Protein AF-A0A940MTS4-F1 (afdb_monomer_lite)

pLDDT: mean 80.29, std 11.69, range [34.94, 95.19]

Secondary structure (DSSP, 8-state):
--EEEHHHHHHHHT--HHHHHHHHHH-TT---SB--SSSSS--EEEHHHHHHHHHHHSPPTT---HHHHHHHHHHHHHHHHHHHHTTSS--HHHHHHHHHHHHHHHHHIIIIIHHHHHHHHTT--HHHHHHHHHHHHHHHHHHHHHHHHTT-----

Structure (mmCIF, N/CA/C/O backbone):
data_AF-A0A940MTS4-F1
#
_entry.id   AF-A0A940MTS4-F1
#
loop_
_atom_site.group_PDB
_atom_site.id
_atom_site.type_symbol
_atom_site.label_atom_id
_atom_site.label_alt_id
_atom_site.label_comp_id
_atom_site.label_asym_id
_atom_site.label_entity_id
_atom_site.label_seq_id
_atom_site.pdbx_PDB_ins_code
_atom_site.Cartn_x
_atom_site.Cartn_y
_atom_site.Cartn_z
_atom_site.occupancy
_atom_site.B_iso_or_equiv
_atom_site.auth_seq_id
_atom_site.auth_comp_id
_atom_site.auth_asym_id
_atom_site.auth_atom_id
_atom_site.pdbx_PDB_model_num
ATOM 1 N N . MET A 1 1 ? 11.271 -24.085 -34.344 1.00 60.59 1 MET A N 1
ATOM 2 C CA . MET A 1 1 ? 11.883 -22.950 -33.631 1.00 60.59 1 MET A CA 1
ATOM 3 C C . MET A 1 1 ? 11.506 -21.673 -34.376 1.00 60.59 1 MET A C 1
ATOM 5 O O . M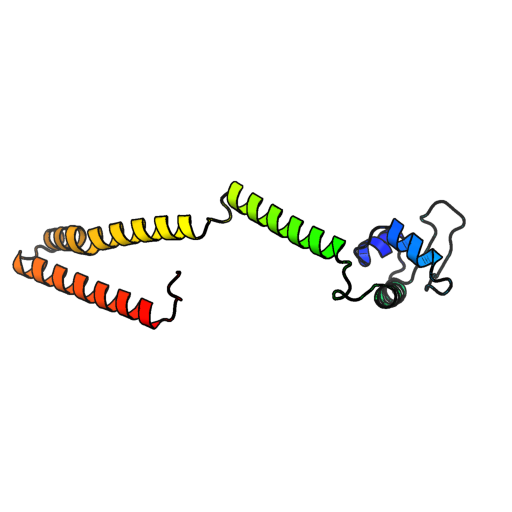ET A 1 1 ? 11.534 -21.701 -35.607 1.00 60.59 1 MET A O 1
ATOM 9 N N . PRO A 1 2 ? 11.001 -20.624 -33.705 1.00 84.50 2 PRO A N 1
ATOM 10 C CA . PRO A 1 2 ? 10.508 -19.435 -34.393 1.00 84.50 2 PRO A CA 1
ATOM 11 C C . PRO A 1 2 ? 11.679 -18.582 -34.893 1.00 84.50 2 PRO A C 1
ATOM 13 O O . PRO A 1 2 ? 12.463 -18.067 -34.099 1.00 84.50 2 PRO A O 1
ATOM 16 N N . ILE A 1 3 ? 11.780 -18.426 -36.214 1.00 89.75 3 ILE A N 1
ATOM 17 C CA . ILE A 1 3 ? 12.747 -17.526 -36.849 1.00 89.75 3 ILE A CA 1
ATOM 18 C C . ILE A 1 3 ? 12.225 -16.097 -36.718 1.00 89.75 3 ILE A C 1
ATOM 20 O O . ILE A 1 3 ? 11.088 -15.824 -37.100 1.00 89.75 3 ILE A O 1
ATOM 24 N N . VAL A 1 4 ? 13.055 -15.195 -36.200 1.00 90.25 4 VAL A N 1
ATOM 25 C CA . VAL A 1 4 ? 12.692 -13.791 -35.961 1.00 90.25 4 VAL A CA 1
ATOM 26 C C . VAL A 1 4 ? 13.636 -12.837 -36.679 1.00 90.25 4 VAL A C 1
ATOM 28 O O . VAL A 1 4 ? 14.802 -13.158 -36.922 1.00 90.25 4 VAL A O 1
ATOM 31 N N . ASN A 1 5 ? 13.143 -11.647 -37.017 1.00 91.06 5 ASN A N 1
ATOM 32 C CA . ASN A 1 5 ? 13.986 -10.549 -37.497 1.00 91.06 5 ASN A CA 1
ATOM 33 C C . ASN A 1 5 ? 14.593 -9.740 -36.331 1.00 91.06 5 ASN A C 1
ATOM 35 O O . ASN A 1 5 ? 14.230 -9.922 -35.170 1.00 91.06 5 ASN A O 1
ATOM 39 N N . LYS A 1 6 ? 15.502 -8.795 -36.623 1.00 89.25 6 LYS A N 1
ATOM 40 C CA . LYS A 1 6 ? 16.130 -7.935 -35.592 1.00 89.25 6 LYS A CA 1
ATOM 41 C C . LYS A 1 6 ? 15.118 -7.208 -34.708 1.00 89.25 6 LYS A C 1
ATOM 43 O O . LYS A 1 6 ? 15.359 -7.027 -33.519 1.00 89.25 6 LYS A O 1
ATOM 48 N N . ARG A 1 7 ? 14.015 -6.733 -35.292 1.00 88.88 7 ARG A N 1
ATOM 49 C CA . ARG A 1 7 ? 13.016 -5.935 -34.573 1.00 88.88 7 ARG A CA 1
ATOM 50 C C . ARG A 1 7 ? 12.237 -6.805 -33.591 1.00 88.88 7 ARG A C 1
ATOM 52 O O . ARG A 1 7 ? 12.031 -6.404 -32.452 1.00 88.88 7 ARG A O 1
ATOM 59 N N . GLU A 1 8 ? 11.848 -7.993 -34.032 1.00 89.81 8 GLU A N 1
ATOM 60 C CA . GLU A 1 8 ? 11.189 -9.012 -33.216 1.00 89.81 8 GLU A CA 1
ATOM 61 C C . GLU A 1 8 ? 12.111 -9.546 -32.120 1.00 89.81 8 GLU A C 1
ATOM 63 O O . GLU A 1 8 ? 11.670 -9.690 -30.984 1.00 89.81 8 GLU A O 1
ATOM 68 N N . LEU A 1 9 ? 13.394 -9.767 -32.425 1.00 89.31 9 LEU A N 1
ATOM 69 C CA . LEU A 1 9 ? 14.384 -10.191 -31.437 1.00 89.31 9 LEU A CA 1
ATOM 70 C C . LEU A 1 9 ? 14.603 -9.120 -30.359 1.00 89.31 9 LEU A C 1
ATOM 72 O O . LEU A 1 9 ? 14.562 -9.435 -29.174 1.00 89.31 9 LEU A O 1
ATOM 76 N N . ALA A 1 10 ? 14.770 -7.852 -30.750 1.00 87.62 10 ALA A N 1
ATOM 77 C CA . ALA A 1 10 ? 14.923 -6.743 -29.807 1.00 87.62 10 ALA A CA 1
ATOM 78 C C . ALA A 1 10 ? 13.693 -6.593 -28.896 1.00 87.62 10 ALA A C 1
ATOM 80 O O . ALA A 1 10 ? 13.835 -6.439 -27.684 1.00 87.62 10 ALA A O 1
ATOM 81 N N . ALA A 1 11 ? 12.488 -6.708 -29.465 1.00 86.12 11 ALA A N 1
ATOM 82 C CA . ALA A 1 11 ? 11.246 -6.688 -28.699 1.00 86.12 11 ALA A CA 1
ATOM 83 C C . ALA A 1 11 ? 11.142 -7.883 -27.735 1.00 86.12 11 ALA A C 1
ATOM 85 O O . ALA A 1 11 ? 10.769 -7.700 -26.580 1.00 86.12 11 ALA A O 1
ATOM 86 N N . ALA A 1 12 ? 11.512 -9.089 -28.178 1.00 85.19 12 ALA A N 1
ATOM 87 C CA . ALA A 1 12 ? 11.498 -10.291 -27.346 1.00 85.19 12 ALA A CA 1
ATOM 88 C C . ALA A 1 12 ? 12.519 -10.236 -26.196 1.00 85.19 12 ALA A C 1
ATOM 90 O O . ALA A 1 12 ? 12.243 -10.760 -25.121 1.00 85.19 12 ALA A O 1
ATOM 91 N N . ALA A 1 13 ? 13.664 -9.588 -26.414 1.00 82.19 13 ALA A N 1
ATOM 92 C CA . ALA A 1 13 ? 14.699 -9.363 -25.407 1.00 82.19 13 ALA A CA 1
ATOM 93 C C . ALA A 1 13 ? 14.427 -8.140 -24.507 1.00 82.19 13 ALA A C 1
ATOM 95 O O . ALA A 1 13 ? 15.154 -7.917 -23.543 1.00 82.19 13 ALA A O 1
ATOM 96 N N . GLY A 1 14 ? 13.407 -7.326 -24.808 1.00 83.12 14 GLY A N 1
ATOM 97 C CA . GLY A 1 14 ? 13.094 -6.114 -24.046 1.00 83.12 14 GLY A CA 1
ATOM 98 C C . GLY A 1 14 ? 14.140 -4.999 -24.176 1.00 83.12 14 GLY A C 1
ATOM 99 O O . GLY A 1 14 ? 14.278 -4.184 -23.265 1.00 83.12 14 GLY A O 1
ATOM 100 N N . ILE A 1 15 ? 14.882 -4.947 -25.288 1.00 84.50 15 ILE A N 1
ATOM 101 C CA . ILE A 1 15 ? 15.952 -3.964 -25.531 1.00 84.50 15 ILE A CA 1
ATOM 102 C C . ILE A 1 15 ? 15.675 -3.096 -26.762 1.00 84.50 15 ILE A C 1
ATOM 104 O O . ILE A 1 15 ? 14.900 -3.445 -27.652 1.00 84.50 15 ILE A O 1
ATOM 108 N N . ALA A 1 16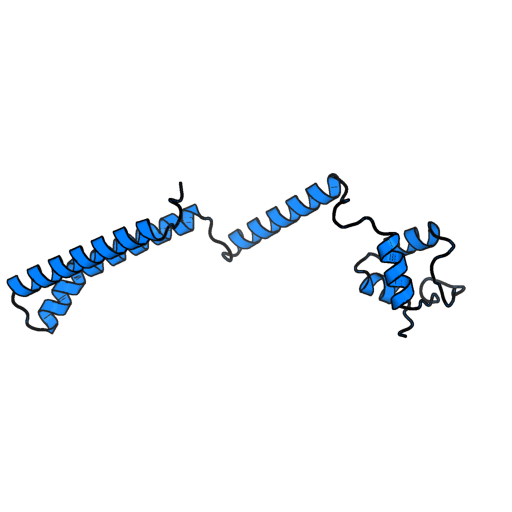 ? 16.347 -1.945 -26.846 1.00 85.75 16 ALA A N 1
ATOM 109 C CA . ALA A 1 16 ? 16.295 -1.103 -28.035 1.00 85.75 16 ALA A CA 1
ATOM 110 C C . ALA A 1 16 ? 17.060 -1.747 -29.208 1.00 85.75 16 ALA A C 1
ATOM 112 O O . ALA A 1 16 ? 18.120 -2.345 -29.022 1.00 85.75 16 ALA A O 1
ATOM 113 N N . LYS A 1 17 ? 16.579 -1.547 -30.444 1.00 85.81 17 LYS A N 1
ATOM 114 C CA . LYS A 1 17 ? 17.243 -2.045 -31.668 1.00 85.81 17 LYS A CA 1
ATOM 115 C C . LYS A 1 17 ? 18.705 -1.584 -31.777 1.00 85.81 17 LYS A C 1
ATOM 117 O O . LYS A 1 17 ? 19.556 -2.371 -32.165 1.00 85.81 17 LYS A O 1
ATOM 122 N N . ALA A 1 18 ? 19.001 -0.346 -31.374 1.00 85.19 18 ALA A N 1
ATOM 123 C CA . ALA A 1 18 ? 20.365 0.184 -31.360 1.00 85.19 18 ALA A CA 1
ATOM 124 C C . ALA A 1 18 ? 21.291 -0.58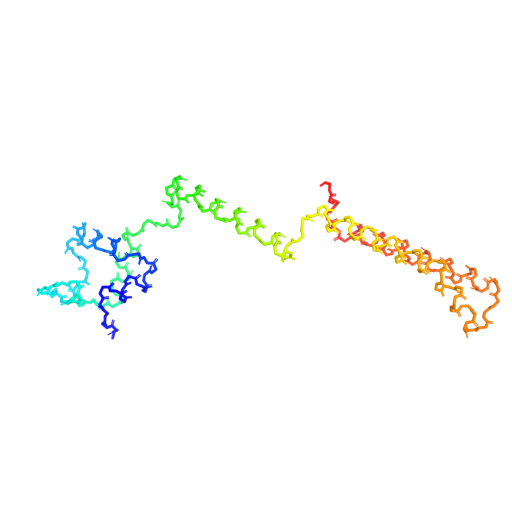1 -30.394 1.00 85.19 18 ALA A C 1
ATOM 126 O O . ALA A 1 18 ? 22.456 -0.800 -30.706 1.00 85.19 18 ALA A O 1
ATOM 127 N N . THR A 1 19 ? 20.766 -1.029 -29.249 1.00 84.12 19 THR A N 1
ATOM 128 C CA . THR A 1 19 ? 21.503 -1.869 -28.293 1.00 84.12 19 THR A CA 1
ATOM 129 C C . THR A 1 19 ? 21.793 -3.242 -28.890 1.00 84.12 19 THR A C 1
ATOM 131 O O . THR A 1 19 ? 22.911 -3.731 -28.767 1.00 84.12 19 THR A O 1
ATOM 134 N N . LEU A 1 20 ? 20.819 -3.835 -29.588 1.00 87.44 20 LEU A N 1
ATOM 135 C CA . LEU A 1 20 ? 21.028 -5.085 -30.317 1.00 87.44 20 LEU A CA 1
ATOM 136 C C . LEU A 1 20 ? 22.095 -4.922 -31.412 1.00 87.44 20 LEU A C 1
ATOM 138 O O . LEU A 1 20 ? 22.995 -5.745 -31.503 1.00 87.44 20 LEU A O 1
ATOM 142 N N . ASP A 1 21 ? 22.042 -3.855 -32.211 1.00 88.56 21 ASP A N 1
ATOM 143 C CA . ASP A 1 21 ? 23.032 -3.603 -33.267 1.00 88.56 21 ASP A CA 1
ATOM 144 C C . ASP A 1 21 ? 24.454 -3.403 -32.711 1.00 88.56 21 ASP A C 1
ATOM 146 O O . ASP A 1 21 ? 25.404 -3.915 -33.302 1.00 88.56 21 ASP A O 1
ATOM 150 N N . ALA A 1 22 ? 24.606 -2.733 -31.562 1.00 86.69 22 ALA A N 1
ATOM 151 C CA . ALA A 1 22 ? 25.895 -2.620 -30.876 1.00 86.69 22 ALA A CA 1
ATOM 152 C C . ALA A 1 22 ? 26.426 -3.994 -30.436 1.00 86.69 22 ALA A C 1
ATOM 154 O O . ALA A 1 22 ? 27.585 -4.311 -30.680 1.00 86.69 22 ALA A O 1
ATOM 155 N N . LYS A 1 23 ? 25.564 -4.851 -29.874 1.00 85.44 23 LYS A N 1
ATOM 156 C CA . LYS A 1 23 ? 25.954 -6.203 -29.445 1.00 85.44 23 LYS A CA 1
ATOM 157 C C . LYS A 1 23 ? 26.323 -7.119 -30.605 1.00 85.44 23 LYS A C 1
ATOM 159 O O . LYS A 1 23 ? 27.296 -7.851 -30.507 1.00 85.44 23 LYS A O 1
ATOM 164 N N . LEU A 1 24 ? 25.610 -7.022 -31.724 1.00 88.25 24 LEU A N 1
ATOM 165 C CA . LEU A 1 24 ? 25.955 -7.744 -32.951 1.00 88.25 24 LEU A CA 1
ATOM 166 C C . LEU A 1 24 ? 27.279 -7.273 -33.573 1.00 88.25 24 LEU A C 1
ATOM 168 O O . LEU A 1 24 ? 27.894 -8.024 -34.323 1.00 88.25 24 LEU A O 1
ATOM 172 N N . ALA A 1 25 ? 27.689 -6.027 -33.320 1.00 86.31 25 ALA A N 1
ATOM 173 C CA . ALA A 1 25 ? 28.987 -5.513 -33.749 1.00 86.31 25 ALA A CA 1
ATOM 174 C C . ALA A 1 25 ? 30.123 -5.932 -32.797 1.00 86.31 25 ALA A C 1
ATOM 176 O O . ALA A 1 25 ? 31.242 -6.148 -33.254 1.00 86.31 25 ALA A O 1
ATOM 177 N N . GLU A 1 26 ? 29.834 -6.042 -31.497 1.00 86.06 26 GLU A N 1
ATOM 178 C CA . GLU A 1 26 ? 30.775 -6.474 -30.454 1.00 86.06 26 GLU A CA 1
ATOM 179 C C . GLU A 1 26 ? 31.023 -7.992 -30.450 1.00 86.06 26 GLU A C 1
ATOM 181 O O . GLU A 1 26 ? 32.125 -8.409 -30.103 1.00 86.06 26 GLU A O 1
ATOM 186 N N . ASP A 1 27 ? 30.032 -8.805 -30.838 1.00 85.81 27 ASP A N 1
ATOM 187 C CA . ASP A 1 27 ? 30.111 -10.272 -30.859 1.00 85.81 27 ASP A CA 1
ATOM 188 C C . ASP A 1 27 ? 30.016 -10.834 -32.296 1.00 85.81 27 ASP A C 1
ATOM 190 O O . ASP A 1 27 ? 28.911 -11.018 -32.825 1.00 85.81 27 ASP A O 1
ATOM 194 N N . PRO A 1 28 ? 31.158 -11.126 -32.953 1.00 84.19 28 PRO A N 1
ATOM 195 C CA . PRO A 1 28 ? 31.187 -11.708 -34.295 1.00 84.19 28 PRO A CA 1
ATOM 196 C C . PRO A 1 28 ? 30.517 -13.084 -34.401 1.00 84.19 28 PRO A C 1
ATOM 198 O O . PRO A 1 28 ? 30.015 -13.417 -35.483 1.00 84.19 28 PRO A O 1
ATOM 201 N N . ASP A 1 29 ? 30.492 -13.837 -33.296 1.00 86.75 29 ASP A N 1
ATOM 202 C CA . ASP A 1 29 ? 30.015 -15.222 -33.203 1.00 86.75 29 ASP A CA 1
ATOM 203 C C . ASP A 1 29 ? 28.534 -15.313 -32.809 1.00 86.75 29 ASP A C 1
ATOM 205 O O . ASP A 1 29 ? 28.011 -16.395 -32.539 1.00 86.75 29 ASP A O 1
ATOM 209 N N . PHE A 1 30 ? 27.824 -14.181 -32.794 1.00 88.88 30 PHE A N 1
ATOM 210 C CA . PHE A 1 30 ? 26.404 -14.155 -32.476 1.00 88.88 30 PHE A CA 1
ATOM 211 C C . PHE A 1 30 ? 25.602 -15.102 -33.401 1.00 88.88 30 PHE A C 1
ATOM 213 O O . PHE A 1 30 ? 25.818 -15.081 -34.621 1.00 88.88 30 PHE A O 1
ATOM 220 N N . PRO A 1 31 ? 24.640 -15.891 -32.873 1.00 87.81 31 PRO A N 1
ATOM 221 C CA . PRO A 1 31 ? 23.908 -16.906 -33.634 1.00 87.81 31 PRO A CA 1
ATOM 222 C C . PRO A 1 31 ? 22.955 -16.269 -34.656 1.00 87.81 31 PRO A C 1
ATOM 224 O O . PRO A 1 31 ? 21.795 -15.952 -34.380 1.00 87.81 31 PRO A O 1
ATOM 227 N N . VAL A 1 32 ? 23.461 -16.047 -35.871 1.00 89.94 32 VAL A N 1
ATOM 228 C CA . VAL A 1 32 ? 22.717 -15.475 -37.001 1.00 89.94 32 VAL A CA 1
ATOM 229 C C . VAL A 1 32 ? 22.493 -16.544 -38.063 1.00 89.94 32 VAL A C 1
ATOM 231 O O . VAL A 1 32 ? 23.443 -17.012 -38.683 1.00 89.94 32 VAL A O 1
ATOM 234 N N . LEU A 1 33 ? 21.229 -16.860 -38.352 1.00 88.06 33 LEU A N 1
ATOM 235 C CA . LEU A 1 33 ? 20.863 -17.827 -39.394 1.00 88.06 33 LEU A CA 1
ATOM 236 C C . LEU A 1 33 ? 21.080 -17.261 -40.800 1.00 88.06 33 LEU A C 1
ATOM 238 O O . LEU A 1 33 ? 21.509 -17.963 -41.713 1.00 88.06 33 LEU A O 1
ATOM 242 N N . ARG A 1 34 ? 20.763 -15.976 -40.996 1.00 87.00 34 ARG A N 1
ATOM 243 C CA . ARG A 1 34 ? 20.934 -15.303 -42.288 1.00 87.00 34 ARG A CA 1
ATOM 244 C C . ARG A 1 34 ? 21.260 -13.832 -42.103 1.00 87.00 34 ARG A C 1
ATOM 246 O O . ARG A 1 34 ? 20.531 -13.120 -41.419 1.00 87.00 34 ARG A O 1
ATOM 253 N N . ARG A 1 35 ? 22.314 -13.358 -42.772 1.00 85.00 35 ARG A N 1
ATOM 254 C CA . ARG A 1 35 ? 22.643 -11.929 -42.886 1.00 85.00 35 ARG A CA 1
ATOM 255 C C . ARG A 1 35 ? 22.081 -11.395 -44.201 1.00 85.00 35 ARG A C 1
ATOM 257 O O . ARG A 1 35 ? 22.489 -11.816 -45.280 1.00 85.00 35 ARG A O 1
ATOM 264 N N . GLY A 1 36 ? 21.112 -10.492 -44.119 1.00 73.88 36 GLY A N 1
ATOM 265 C CA . GLY A 1 36 ? 20.567 -9.823 -45.296 1.00 73.88 36 GLY A CA 1
ATOM 266 C C . GLY A 1 36 ? 21.495 -8.717 -45.793 1.00 73.88 36 GLY A C 1
ATOM 267 O O . GLY A 1 36 ? 21.994 -7.922 -44.998 1.00 73.88 36 GLY A O 1
ATOM 268 N N . ILE A 1 37 ? 21.683 -8.639 -47.111 1.00 58.28 37 ILE A N 1
ATOM 269 C CA . ILE A 1 37 ? 22.421 -7.562 -47.780 1.00 58.28 37 ILE A CA 1
ATOM 270 C C . ILE A 1 37 ? 21.425 -6.416 -48.022 1.00 58.28 37 ILE A C 1
ATOM 272 O O . ILE A 1 37 ? 20.774 -6.354 -49.060 1.00 58.28 37 ILE A O 1
ATOM 276 N N . GLY A 1 38 ? 21.190 -5.563 -47.023 1.00 61.66 38 GLY A N 1
ATOM 277 C CA . GLY A 1 38 ? 20.214 -4.472 -47.139 1.00 61.66 38 GLY A CA 1
ATOM 278 C C . GLY A 1 38 ? 19.894 -3.760 -45.824 1.00 61.66 38 GLY A C 1
ATOM 279 O O . GLY A 1 38 ? 20.401 -4.123 -44.763 1.00 61.66 38 GLY A O 1
ATOM 280 N N . ARG A 1 39 ? 19.042 -2.725 -45.894 1.00 55.03 39 ARG A N 1
ATOM 281 C CA . ARG A 1 39 ? 18.659 -1.863 -44.760 1.00 55.03 39 ARG A CA 1
ATOM 282 C C . ARG A 1 39 ? 17.868 -2.641 -43.691 1.00 55.03 39 ARG A C 1
ATOM 284 O O . ARG A 1 39 ? 16.647 -2.656 -43.696 1.00 55.03 39 ARG A O 1
ATOM 291 N N . GLY A 1 40 ? 18.576 -3.268 -42.755 1.00 57.34 40 GLY A N 1
ATOM 292 C CA . GLY A 1 40 ? 18.124 -3.519 -41.380 1.00 57.34 40 GLY A CA 1
ATOM 293 C C . GLY A 1 40 ? 17.167 -4.688 -41.102 1.00 57.34 40 GLY A C 1
ATOM 294 O O . GLY A 1 40 ? 17.191 -5.165 -39.970 1.00 57.34 40 GLY A O 1
ATOM 295 N N . ASP A 1 41 ? 16.391 -5.171 -42.078 1.00 62.03 41 ASP A N 1
ATOM 296 C CA . ASP A 1 41 ? 15.332 -6.178 -41.832 1.00 62.03 41 ASP A CA 1
ATOM 297 C C . ASP A 1 41 ? 15.613 -7.565 -42.437 1.00 62.03 41 ASP A C 1
ATOM 299 O O . ASP A 1 41 ? 14.867 -8.512 -42.214 1.00 62.03 41 ASP A O 1
ATOM 303 N N . GLY A 1 42 ? 16.719 -7.728 -43.167 1.00 75.31 42 GLY A N 1
ATOM 304 C CA . GLY A 1 42 ? 17.072 -9.009 -43.792 1.00 75.31 42 GLY A CA 1
ATOM 305 C C . GLY A 1 42 ? 17.815 -9.995 -42.881 1.00 75.31 42 GLY A C 1
ATOM 306 O O . GLY A 1 42 ? 18.259 -11.037 -43.355 1.00 75.31 42 GLY A O 1
ATOM 307 N N . TRP A 1 43 ? 18.016 -9.652 -41.608 1.00 87.38 43 TRP A N 1
ATOM 308 C CA . TRP A 1 43 ? 18.697 -10.517 -40.646 1.00 87.38 43 TRP A CA 1
ATOM 309 C C . TRP A 1 43 ? 17.699 -11.455 -39.981 1.00 87.38 43 TRP A C 1
ATOM 311 O O . TRP A 1 43 ? 16.663 -10.996 -39.503 1.00 87.38 43 TRP A O 1
ATOM 321 N N . GLN A 1 44 ? 18.031 -12.741 -39.949 1.00 90.75 44 GLN A N 1
ATOM 322 C CA . GLN A 1 44 ? 17.196 -13.794 -39.379 1.00 90.75 44 GLN A CA 1
ATOM 323 C C . GLN A 1 44 ? 17.958 -14.520 -38.277 1.00 90.75 44 GLN A C 1
ATOM 325 O O . GLN A 1 44 ? 19.132 -14.855 -38.452 1.00 90.75 44 GLN A O 1
ATOM 330 N N . PHE A 1 45 ? 17.271 -14.771 -37.170 1.00 91.88 45 PHE A N 1
ATOM 331 C CA . PHE A 1 45 ? 17.815 -15.415 -35.980 1.00 91.88 45 PHE A CA 1
ATOM 332 C C . PHE A 1 45 ? 16.924 -16.576 -35.575 1.00 91.88 45 PHE A C 1
ATOM 334 O O . PHE A 1 45 ? 15.701 -16.493 -35.724 1.00 91.88 45 PHE A O 1
ATOM 341 N N . ASP A 1 46 ? 17.529 -17.616 -35.012 1.00 92.44 46 ASP A N 1
ATOM 342 C CA . ASP A 1 46 ? 16.780 -18.510 -34.147 1.00 92.44 46 ASP A CA 1
ATOM 343 C C . ASP A 1 46 ? 16.472 -17.749 -32.855 1.00 92.44 46 ASP A C 1
ATOM 345 O O . ASP A 1 46 ? 17.378 -17.225 -32.203 1.00 92.44 46 ASP A O 1
ATOM 349 N N . ARG A 1 47 ? 15.188 -17.611 -32.515 1.00 88.75 47 ARG A N 1
ATOM 350 C CA . ARG A 1 47 ? 14.785 -16.799 -31.365 1.00 88.75 47 ARG A CA 1
ATOM 351 C C . ARG A 1 47 ? 15.368 -17.319 -30.055 1.00 88.75 47 ARG A C 1
ATOM 353 O O . ARG A 1 47 ? 15.737 -16.505 -29.219 1.00 88.75 47 ARG A O 1
ATOM 360 N N . GLU A 1 48 ? 15.379 -18.629 -29.839 1.00 88.44 48 GLU A N 1
ATOM 361 C CA . GLU A 1 48 ? 15.764 -19.197 -28.544 1.00 88.44 48 GLU A CA 1
ATOM 362 C C . GLU A 1 48 ? 17.274 -19.091 -28.348 1.00 88.44 48 GLU A C 1
ATOM 364 O O . GLU A 1 48 ? 17.729 -18.598 -27.316 1.00 88.44 48 GLU A O 1
ATOM 369 N N . GLU A 1 49 ? 18.040 -19.441 -29.379 1.00 90.31 49 GLU A N 1
ATOM 370 C CA . GLU A 1 49 ? 19.500 -19.368 -29.361 1.00 90.31 49 GLU A CA 1
ATOM 371 C C . GLU A 1 49 ? 20.001 -17.920 -29.238 1.00 90.31 49 GLU A C 1
ATOM 373 O O . GLU A 1 49 ? 20.876 -17.614 -28.425 1.00 90.31 49 GLU A O 1
ATOM 378 N N . ALA A 1 50 ? 19.389 -16.988 -29.976 1.00 89.50 50 ALA A N 1
ATOM 379 C CA . ALA A 1 50 ? 19.754 -15.577 -29.911 1.00 89.50 50 ALA A CA 1
ATOM 380 C C . ALA A 1 50 ? 19.393 -14.926 -28.570 1.00 89.50 50 ALA A C 1
ATOM 382 O O . ALA A 1 50 ? 20.135 -14.069 -28.090 1.00 89.50 50 ALA A O 1
ATOM 383 N N . LEU A 1 51 ? 18.280 -15.321 -27.943 1.00 87.38 51 LEU A N 1
ATOM 384 C CA . LEU A 1 51 ? 17.932 -14.843 -26.603 1.00 87.38 51 LEU A CA 1
ATOM 385 C C . LEU A 1 5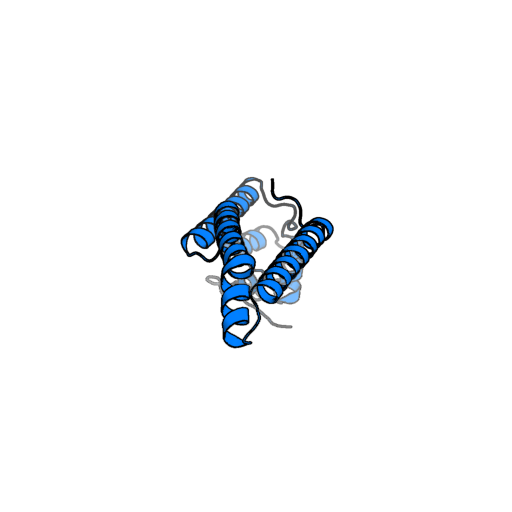1 ? 18.876 -15.403 -25.535 1.00 87.38 51 LEU A C 1
ATOM 387 O O . LEU A 1 51 ? 19.277 -14.649 -24.650 1.00 87.38 51 LEU A O 1
ATOM 391 N N . ALA A 1 52 ? 19.264 -16.677 -25.634 1.00 87.81 52 ALA A N 1
ATOM 392 C CA . ALA A 1 52 ? 20.247 -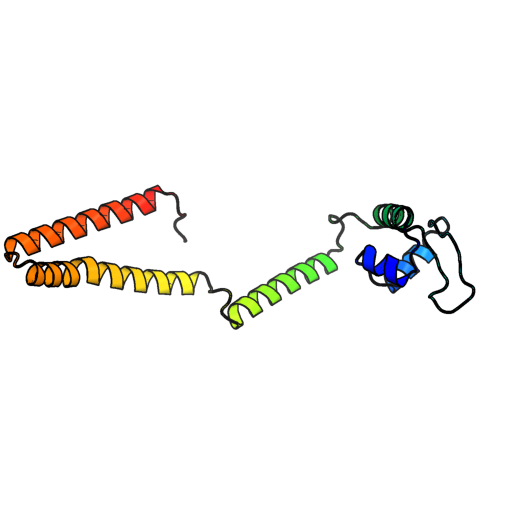17.273 -24.733 1.00 87.81 52 ALA A CA 1
ATOM 393 C C . ALA A 1 52 ? 21.592 -16.538 -24.823 1.00 87.81 52 ALA A C 1
ATOM 395 O O . ALA A 1 52 ? 22.134 -16.117 -23.802 1.00 87.81 52 ALA A O 1
ATOM 396 N N . ARG A 1 53 ? 22.071 -16.263 -26.044 1.00 87.94 53 ARG A N 1
ATOM 397 C CA . ARG A 1 53 ? 23.315 -15.510 -26.243 1.00 87.94 53 ARG A CA 1
ATOM 398 C C . ARG A 1 53 ? 23.227 -14.070 -25.735 1.00 87.94 53 ARG A C 1
ATOM 400 O O . ARG A 1 53 ? 24.170 -13.569 -25.131 1.00 87.94 53 ARG A O 1
ATOM 407 N N . LEU A 1 54 ? 22.093 -13.394 -25.933 1.00 86.94 54 LEU A N 1
ATOM 408 C CA . LEU A 1 54 ? 21.883 -12.053 -25.373 1.00 86.94 54 LEU A CA 1
ATOM 409 C C . LEU A 1 54 ? 21.894 -12.058 -23.844 1.00 86.94 54 LEU A C 1
ATOM 411 O O . LEU A 1 54 ? 22.425 -11.121 -23.258 1.00 86.94 54 LEU A O 1
ATOM 415 N N . ALA A 1 55 ? 21.353 -13.093 -23.204 1.00 83.06 55 ALA A N 1
ATOM 416 C CA . ALA A 1 55 ? 21.381 -13.214 -21.751 1.00 83.06 55 ALA A CA 1
ATOM 417 C C . ALA A 1 55 ? 22.810 -13.369 -21.199 1.00 83.06 55 ALA A C 1
ATOM 419 O O . ALA A 1 55 ? 23.087 -12.862 -20.118 1.00 83.06 55 ALA A O 1
ATOM 420 N N . GLU A 1 56 ? 23.721 -14.003 -21.944 1.00 83.06 56 GLU A N 1
ATOM 421 C CA . GLU A 1 56 ? 25.150 -14.086 -21.591 1.00 83.06 56 GLU A CA 1
ATOM 422 C C . GLU A 1 56 ? 25.889 -12.752 -21.781 1.00 83.06 56 GLU A C 1
ATOM 424 O O . GLU A 1 56 ? 26.797 -12.424 -21.020 1.00 83.06 56 GLU A O 1
ATOM 429 N N . LEU A 1 57 ? 25.515 -11.982 -22.808 1.00 78.31 57 LEU A N 1
ATOM 430 C CA . LEU A 1 57 ? 26.151 -10.704 -23.151 1.00 78.31 57 LEU A CA 1
ATOM 431 C C . LEU A 1 57 ? 25.614 -9.516 -22.345 1.00 78.31 57 LEU A C 1
ATOM 433 O O . LEU A 1 57 ? 26.222 -8.437 -22.349 1.00 78.31 57 LEU A O 1
ATOM 437 N N . MET A 1 58 ? 24.440 -9.666 -21.731 1.00 70.19 58 MET A N 1
ATOM 438 C CA . MET A 1 58 ? 23.828 -8.629 -20.919 1.00 70.19 58 MET A CA 1
ATOM 439 C C . MET A 1 58 ? 24.284 -8.760 -19.465 1.00 70.19 58 MET A C 1
ATOM 441 O O . MET A 1 58 ? 24.177 -9.840 -18.885 1.00 70.19 58 MET A O 1
ATOM 445 N N . PRO A 1 59 ? 24.756 -7.661 -18.852 1.00 62.75 59 PRO A N 1
ATOM 446 C CA . PRO A 1 59 ? 25.104 -7.668 -17.443 1.00 62.75 59 PRO A CA 1
ATOM 447 C C . PRO A 1 59 ? 23.869 -8.054 -16.619 1.00 62.75 59 PRO A C 1
ATOM 449 O O . PRO A 1 59 ? 22.744 -7.639 -16.927 1.00 62.75 59 PRO A O 1
ATOM 452 N N . SER A 1 60 ? 24.067 -8.883 -15.592 1.00 57.12 60 SER A N 1
ATOM 453 C CA . SER A 1 60 ? 22.976 -9.310 -14.717 1.00 57.12 60 SER A CA 1
ATOM 454 C C . SER A 1 60 ? 22.309 -8.089 -14.066 1.00 57.12 60 SER A C 1
ATOM 456 O O . SER A 1 60 ? 22.891 -7.009 -13.963 1.00 57.12 60 SER A O 1
ATOM 458 N N . ARG A 1 61 ? 21.065 -8.238 -13.600 1.00 51.34 61 ARG A N 1
ATOM 459 C CA . ARG A 1 61 ? 20.255 -7.164 -12.984 1.00 51.34 61 ARG A CA 1
ATOM 460 C C . ARG A 1 61 ? 20.949 -6.447 -11.804 1.00 51.34 61 ARG A C 1
ATOM 462 O O . ARG A 1 61 ? 20.482 -5.392 -11.382 1.00 51.34 61 ARG A O 1
ATOM 469 N N . GLU A 1 62 ? 22.040 -7.007 -11.287 1.00 51.91 62 GLU A N 1
ATOM 470 C CA . GLU A 1 62 ? 22.879 -6.479 -10.205 1.00 51.91 62 GLU A CA 1
ATOM 471 C C . GLU A 1 62 ? 23.933 -5.454 -10.680 1.00 51.91 62 GLU A C 1
ATOM 473 O O . GLU A 1 62 ? 24.524 -4.751 -9.864 1.00 51.91 62 GLU A O 1
ATOM 478 N N . GLU A 1 63 ? 24.116 -5.282 -11.991 1.00 50.81 63 GLU A N 1
ATOM 479 C CA . GLU A 1 63 ? 25.165 -4.448 -12.598 1.00 50.81 63 GLU A CA 1
ATOM 480 C C . GLU A 1 63 ? 24.618 -3.190 -13.302 1.00 50.81 63 GLU A C 1
ATOM 482 O O . GLU A 1 63 ? 25.196 -2.677 -14.263 1.00 50.81 63 GLU A O 1
ATOM 487 N N . PHE A 1 64 ? 23.496 -2.631 -12.838 1.00 57.12 64 PHE A N 1
ATOM 488 C CA . PHE A 1 64 ? 23.095 -1.300 -13.304 1.00 57.12 64 PHE A CA 1
ATOM 489 C C . PHE A 1 64 ? 24.178 -0.275 -12.953 1.00 57.12 64 PHE A C 1
ATOM 491 O O . PHE A 1 64 ? 24.582 -0.153 -11.794 1.00 57.12 64 PHE A O 1
ATOM 498 N N . SER A 1 65 ? 24.600 0.522 -13.937 1.00 67.00 65 SER A N 1
ATOM 499 C CA . SER A 1 65 ? 25.495 1.659 -13.703 1.00 67.00 65 SER A CA 1
ATOM 500 C C . SER A 1 65 ? 24.874 2.602 -12.662 1.00 67.00 65 SER A C 1
ATOM 502 O O . SER A 1 65 ? 23.651 2.764 -12.621 1.00 67.00 65 SER A O 1
ATOM 504 N N . ARG A 1 66 ? 25.693 3.269 -11.831 1.00 63.09 66 ARG A N 1
ATOM 505 C CA . ARG A 1 66 ? 25.204 4.217 -10.805 1.00 63.09 66 ARG A CA 1
ATOM 506 C C . ARG A 1 66 ? 24.183 5.204 -11.381 1.00 63.09 66 ARG A C 1
ATOM 508 O O . ARG A 1 66 ? 23.156 5.455 -10.763 1.00 63.09 66 ARG A O 1
ATOM 515 N N . THR A 1 67 ? 24.410 5.700 -12.595 1.00 70.88 67 THR A N 1
ATOM 516 C CA . THR A 1 67 ? 23.489 6.613 -13.285 1.00 70.88 67 THR A CA 1
ATOM 517 C C . THR A 1 67 ? 22.139 5.959 -13.595 1.00 70.88 67 THR A C 1
ATOM 519 O O . THR A 1 67 ? 21.104 6.598 -13.433 1.00 70.88 67 THR A O 1
ATOM 522 N N . GLN A 1 68 ? 22.113 4.685 -13.990 1.00 73.50 68 GLN A N 1
ATOM 523 C CA . GLN A 1 68 ? 20.871 3.944 -14.245 1.00 73.50 68 GLN A CA 1
ATOM 524 C C . GLN A 1 68 ? 20.101 3.664 -12.950 1.00 73.50 68 GLN A C 1
ATOM 526 O O . GLN A 1 68 ? 18.882 3.815 -12.929 1.00 73.50 68 GLN A O 1
ATOM 531 N N . GLN A 1 69 ? 20.802 3.350 -11.857 1.00 71.12 69 GLN A N 1
ATOM 532 C CA . GLN A 1 69 ? 20.190 3.208 -10.531 1.00 71.12 69 GLN A CA 1
ATOM 533 C C . GLN A 1 69 ? 19.559 4.530 -10.063 1.00 71.12 69 GLN A C 1
ATOM 535 O O . GLN A 1 69 ? 18.417 4.551 -9.605 1.00 71.12 69 GLN A O 1
ATOM 540 N N . PHE A 1 70 ? 20.258 5.655 -10.251 1.00 72.69 70 PHE A N 1
ATOM 541 C CA . PHE A 1 70 ? 19.717 6.987 -9.966 1.00 72.69 70 PHE A CA 1
ATOM 542 C C . PHE A 1 70 ? 18.484 7.312 -10.815 1.00 72.69 70 PHE A C 1
ATOM 544 O O . PHE A 1 70 ? 17.506 7.849 -10.294 1.00 72.69 70 PHE A O 1
ATOM 551 N N . MET A 1 71 ? 18.502 6.974 -12.107 1.00 75.38 71 MET A N 1
ATOM 552 C CA . MET A 1 71 ? 17.353 7.187 -12.989 1.00 75.38 71 MET A CA 1
ATOM 553 C C . MET A 1 71 ? 16.163 6.309 -12.586 1.00 75.38 71 MET A C 1
ATOM 555 O O . MET A 1 71 ? 15.047 6.816 -12.530 1.00 75.38 71 MET A O 1
ATOM 559 N N . ALA A 1 72 ? 16.387 5.046 -12.214 1.00 77.25 72 ALA A N 1
ATOM 560 C CA . ALA A 1 72 ? 15.337 4.160 -11.713 1.00 77.25 72 ALA A CA 1
ATOM 561 C C . ALA A 1 72 ? 14.703 4.692 -10.415 1.00 77.25 72 ALA A C 1
ATOM 563 O O . ALA A 1 72 ? 13.480 4.777 -10.313 1.00 77.25 72 ALA A O 1
ATOM 564 N N . LEU A 1 73 ? 15.515 5.143 -9.451 1.00 75.50 73 LEU A N 1
ATOM 565 C CA . LEU A 1 73 ? 15.015 5.776 -8.222 1.00 75.50 73 LEU A CA 1
ATOM 566 C C . LEU A 1 73 ? 14.227 7.060 -8.507 1.00 75.50 73 LEU A C 1
ATOM 568 O O . LEU A 1 73 ? 13.215 7.329 -7.858 1.00 75.50 73 LEU A O 1
ATOM 572 N N . ARG A 1 74 ? 14.671 7.855 -9.486 1.00 81.31 74 ARG A N 1
ATOM 573 C CA . ARG A 1 74 ? 13.966 9.067 -9.910 1.00 81.31 74 ARG A CA 1
ATOM 574 C C . ARG A 1 74 ? 12.606 8.739 -10.527 1.00 81.31 74 ARG A C 1
ATOM 576 O O . ARG A 1 74 ? 11.638 9.408 -10.178 1.00 81.31 74 ARG A O 1
ATOM 583 N N . VAL A 1 75 ? 12.528 7.720 -11.384 1.00 82.69 75 VAL A N 1
ATOM 584 C CA . VAL A 1 75 ? 11.265 7.250 -11.978 1.00 82.69 75 VAL A CA 1
ATOM 585 C C . VAL A 1 75 ? 10.302 6.795 -10.885 1.00 82.69 75 VAL A C 1
ATOM 587 O O . VAL A 1 75 ? 9.195 7.316 -10.820 1.00 82.69 75 VAL A O 1
ATOM 590 N N . LEU A 1 76 ? 10.747 5.950 -9.950 1.00 79.50 76 LEU A N 1
ATOM 591 C CA . LEU A 1 76 ? 9.913 5.496 -8.829 1.00 79.50 76 LEU A CA 1
ATOM 592 C C . LEU A 1 76 ? 9.391 6.658 -7.973 1.00 79.50 76 LEU A C 1
ATOM 594 O O . LEU A 1 76 ? 8.242 6.658 -7.529 1.00 79.50 76 LEU A O 1
ATOM 598 N N . ARG A 1 77 ? 10.226 7.678 -7.738 1.00 83.62 77 ARG A N 1
ATOM 599 C CA . ARG A 1 77 ? 9.814 8.877 -7.000 1.00 83.62 77 ARG A CA 1
ATOM 600 C C . ARG A 1 77 ? 8.760 9.680 -7.763 1.00 83.62 77 ARG A C 1
ATOM 602 O O . ARG A 1 77 ? 7.811 10.147 -7.140 1.00 83.62 77 ARG A O 1
ATOM 609 N N . MET A 1 78 ? 8.924 9.834 -9.077 1.00 82.38 78 MET A N 1
ATOM 610 C CA . MET A 1 78 ? 7.956 10.528 -9.930 1.00 82.38 78 MET A CA 1
ATOM 611 C C . MET A 1 78 ? 6.627 9.773 -9.990 1.00 82.38 78 MET A C 1
ATOM 613 O O . MET A 1 78 ? 5.591 10.384 -9.765 1.00 82.38 78 MET A O 1
ATOM 617 N N . GLU A 1 79 ? 6.648 8.453 -10.185 1.00 79.69 79 GLU A N 1
ATOM 618 C CA . GLU A 1 79 ? 5.442 7.614 -10.179 1.00 79.69 79 GLU A CA 1
ATOM 619 C C . GLU A 1 79 ? 4.681 7.723 -8.857 1.00 79.69 79 GLU A C 1
ATOM 621 O O . GLU A 1 79 ? 3.466 7.918 -8.848 1.00 79.69 79 GLU A O 1
ATOM 626 N N . ARG A 1 80 ? 5.396 7.669 -7.725 1.00 77.25 80 ARG A N 1
ATOM 627 C CA . ARG A 1 80 ? 4.785 7.833 -6.402 1.00 77.25 80 ARG A CA 1
ATOM 628 C C . ARG A 1 80 ? 4.160 9.214 -6.227 1.00 77.25 80 ARG A C 1
ATOM 630 O O . ARG A 1 80 ? 3.085 9.314 -5.644 1.00 77.25 80 ARG A O 1
ATOM 637 N N . GLN A 1 81 ? 4.818 10.266 -6.708 1.00 78.44 81 GLN A N 1
ATOM 638 C CA . GLN A 1 81 ? 4.288 11.624 -6.635 1.00 78.44 81 GLN A CA 1
ATOM 639 C C . GLN A 1 81 ? 3.034 11.781 -7.501 1.00 78.44 81 GLN A C 1
ATOM 641 O O . GLN A 1 81 ? 2.021 12.267 -7.008 1.00 78.44 81 GLN A O 1
ATOM 646 N N . THR A 1 82 ? 3.057 11.291 -8.742 1.00 81.81 82 THR A N 1
ATOM 647 C CA . THR A 1 82 ? 1.881 11.293 -9.620 1.00 81.81 82 THR A CA 1
ATOM 648 C C . THR A 1 82 ? 0.727 10.512 -9.001 1.00 81.81 82 THR A C 1
ATOM 650 O O . THR A 1 82 ? -0.403 10.983 -9.023 1.00 81.81 82 THR A O 1
ATOM 653 N N . ALA A 1 83 ? 0.996 9.357 -8.386 1.00 74.31 83 ALA A N 1
ATOM 654 C CA . ALA A 1 83 ? -0.022 8.572 -7.694 1.00 74.31 83 ALA A CA 1
ATOM 655 C C . ALA A 1 83 ? -0.662 9.326 -6.509 1.00 74.31 83 ALA A C 1
ATOM 657 O O . ALA A 1 83 ? -1.855 9.157 -6.263 1.00 74.31 83 ALA A O 1
ATOM 658 N N . VAL A 1 84 ? 0.091 10.178 -5.805 1.00 75.00 84 VAL A N 1
ATOM 659 C CA . VAL A 1 84 ? -0.463 11.075 -4.775 1.00 75.00 84 VAL A CA 1
ATOM 660 C C . VAL A 1 84 ? -1.302 12.191 -5.399 1.00 75.00 84 VAL A C 1
ATOM 662 O O . VAL A 1 84 ? -2.422 12.427 -4.960 1.00 75.00 84 VAL A O 1
ATOM 665 N N . GLU A 1 85 ? -0.804 12.842 -6.453 1.00 76.94 85 GLU A N 1
ATOM 666 C CA . GLU A 1 85 ? -1.500 13.941 -7.142 1.00 76.94 85 GLU A CA 1
ATOM 667 C C . GLU A 1 85 ? -2.852 13.509 -7.730 1.00 76.94 85 GLU A C 1
ATOM 669 O O . GLU A 1 85 ? -3.823 14.259 -7.665 1.00 76.94 85 GLU A O 1
ATOM 674 N N . VAL A 1 86 ? -2.941 12.283 -8.258 1.00 79.62 86 VAL A N 1
ATOM 675 C CA . VAL A 1 86 ? -4.200 11.715 -8.776 1.00 79.62 86 VAL A CA 1
ATOM 676 C C . VAL A 1 86 ? -5.066 11.064 -7.690 1.00 79.62 86 VAL A C 1
ATOM 678 O O . VAL A 1 86 ? -6.095 10.468 -8.002 1.00 79.62 86 VAL A O 1
ATOM 681 N N . GLY A 1 87 ? -4.661 11.147 -6.418 1.00 73.81 87 GLY A N 1
ATOM 682 C CA . GLY A 1 87 ? -5.404 10.607 -5.276 1.00 73.81 87 GLY A CA 1
ATOM 683 C C . GLY A 1 87 ? -5.419 9.077 -5.177 1.00 73.81 87 GLY A C 1
ATOM 684 O O . GLY A 1 87 ? -6.187 8.528 -4.391 1.00 73.81 87 GLY A O 1
ATOM 685 N N . ALA A 1 88 ? -4.584 8.375 -5.948 1.00 71.38 88 ALA A N 1
ATOM 686 C CA . ALA A 1 88 ? -4.436 6.920 -5.870 1.00 71.38 88 ALA A CA 1
ATOM 687 C C . ALA A 1 88 ? -3.637 6.477 -4.631 1.00 71.38 88 ALA A C 1
ATOM 689 O O . ALA A 1 88 ? -3.786 5.348 -4.165 1.00 71.38 88 ALA A O 1
ATOM 690 N N . LEU A 1 89 ? -2.803 7.364 -4.082 1.00 74.94 89 LEU A N 1
ATOM 691 C CA . LEU A 1 89 ? -2.113 7.187 -2.808 1.00 74.94 89 LEU A CA 1
ATOM 692 C C . LEU A 1 89 ? -2.392 8.390 -1.908 1.00 74.94 89 LEU A C 1
ATOM 694 O O . LEU A 1 89 ? -2.164 9.525 -2.313 1.00 74.94 89 LEU A O 1
ATOM 698 N N . LEU A 1 90 ? -2.818 8.154 -0.665 1.00 73.88 90 LEU A N 1
ATOM 699 C CA . LEU A 1 90 ? -2.799 9.202 0.355 1.00 73.88 90 LEU A CA 1
ATOM 700 C C . LEU A 1 90 ? -1.447 9.207 1.081 1.00 73.88 90 LEU A C 1
ATOM 702 O O . LEU A 1 90 ? -0.941 8.137 1.443 1.00 73.88 90 LEU A O 1
ATOM 706 N N . PRO A 1 91 ? -0.873 10.388 1.366 1.00 78.31 91 PRO A N 1
ATOM 707 C CA . PRO A 1 91 ? 0.205 10.510 2.335 1.00 78.31 91 PRO A CA 1
ATOM 708 C C . PRO A 1 91 ? -0.198 9.882 3.675 1.00 78.31 91 PRO A C 1
ATOM 710 O O . PRO A 1 91 ? -1.331 10.041 4.132 1.00 78.31 91 PRO A O 1
ATOM 713 N N . ALA A 1 92 ? 0.738 9.187 4.328 1.00 75.56 92 ALA A N 1
ATOM 714 C CA . ALA A 1 92 ? 0.464 8.471 5.578 1.00 75.56 92 ALA A CA 1
ATOM 715 C C . ALA A 1 92 ? -0.110 9.391 6.673 1.00 75.56 92 ALA A C 1
ATOM 717 O O . ALA A 1 92 ? -1.045 9.006 7.368 1.00 75.56 92 ALA A O 1
ATOM 718 N N . GLU A 1 93 ? 0.385 10.626 6.774 1.00 72.31 93 GLU A N 1
ATOM 719 C CA . GLU A 1 93 ? -0.097 11.620 7.742 1.00 72.31 93 GLU A CA 1
ATOM 720 C C . GLU A 1 93 ? -1.526 12.106 7.460 1.00 72.31 93 GLU A C 1
ATOM 722 O O . GLU A 1 93 ? -2.319 12.310 8.385 1.00 72.31 93 GLU A O 1
ATOM 727 N N . GLU A 1 94 ? -1.901 12.232 6.187 1.00 75.75 94 GLU A N 1
ATOM 728 C CA . GLU A 1 94 ? -3.272 12.571 5.805 1.00 75.75 94 GLU A CA 1
ATOM 729 C C . GLU A 1 94 ? -4.222 11.406 6.092 1.00 75.75 94 GLU A C 1
ATOM 731 O O . GLU A 1 94 ? -5.274 11.608 6.703 1.00 75.75 94 GLU A O 1
ATOM 736 N N . ALA A 1 95 ? -3.822 10.179 5.741 1.00 75.00 95 ALA A N 1
ATOM 737 C CA . ALA A 1 95 ? -4.581 8.972 6.055 1.00 75.00 95 ALA A CA 1
ATOM 738 C C . ALA A 1 95 ? -4.764 8.810 7.571 1.00 75.00 95 ALA A C 1
ATOM 740 O O . ALA A 1 95 ? -5.876 8.564 8.040 1.00 75.00 95 ALA A O 1
ATOM 741 N N . ARG A 1 96 ? -3.702 9.032 8.353 1.00 77.75 96 ARG A N 1
ATOM 742 C CA . ARG A 1 96 ? -3.744 9.023 9.818 1.00 77.75 96 ARG A CA 1
ATOM 743 C C . ARG A 1 96 ? -4.719 10.070 10.343 1.00 77.75 96 ARG A C 1
ATOM 745 O O . ARG A 1 96 ? -5.583 9.743 11.150 1.00 77.75 96 ARG A O 1
ATOM 752 N N . THR A 1 97 ? -4.625 11.310 9.871 1.00 77.31 97 THR A N 1
ATOM 753 C CA . THR A 1 97 ? -5.509 12.397 10.312 1.00 77.31 97 THR A CA 1
ATOM 754 C C . THR A 1 97 ? -6.973 12.092 9.988 1.00 77.31 97 THR A C 1
ATOM 756 O O . THR A 1 97 ? -7.846 12.273 10.842 1.00 77.31 97 THR A O 1
ATOM 759 N N . ALA A 1 98 ? -7.258 11.592 8.782 1.00 78.00 98 ALA A N 1
ATOM 760 C CA . ALA A 1 98 ? -8.600 11.196 8.370 1.00 78.00 98 ALA A CA 1
ATOM 761 C C . ALA A 1 98 ? -9.144 10.048 9.235 1.00 78.00 98 ALA A C 1
ATOM 763 O O . ALA A 1 98 ? -10.265 10.139 9.738 1.00 78.00 98 ALA A O 1
ATOM 764 N N . LEU A 1 99 ? -8.333 9.015 9.481 1.00 81.25 99 LEU A N 1
ATOM 765 C CA . LEU A 1 99 ? -8.695 7.881 10.330 1.00 81.25 99 LEU A CA 1
ATOM 766 C C . LEU A 1 99 ? -8.948 8.308 11.777 1.00 81.25 99 LEU A C 1
ATOM 768 O O . LEU A 1 99 ? -9.968 7.932 12.347 1.00 81.25 99 LEU A O 1
ATOM 772 N N . VAL A 1 100 ? -8.088 9.143 12.366 1.00 82.62 100 VAL A N 1
ATOM 773 C CA . VAL A 1 100 ? -8.274 9.655 13.734 1.00 82.62 100 VAL A CA 1
ATOM 774 C C . VAL A 1 100 ? -9.585 10.434 13.850 1.00 82.62 100 VAL A C 1
ATOM 776 O O . VAL A 1 100 ? -10.346 10.223 14.799 1.00 82.62 100 VAL A O 1
ATOM 779 N N . ARG A 1 101 ? -9.896 11.302 12.879 1.00 82.62 101 ARG A N 1
ATOM 780 C CA . ARG A 1 101 ? -11.170 12.039 12.850 1.00 82.62 101 ARG A CA 1
ATOM 781 C C . ARG A 1 101 ? -12.365 11.094 12.726 1.00 82.62 101 ARG A C 1
ATOM 783 O O . ARG A 1 101 ? -13.309 11.221 13.505 1.00 82.62 101 ARG A O 1
ATOM 790 N N . ALA A 1 102 ? -12.310 10.137 11.801 1.00 80.94 102 ALA A N 1
ATOM 791 C CA . ALA A 1 102 ? -13.376 9.164 11.585 1.00 80.94 102 ALA A CA 1
ATOM 792 C C . ALA A 1 102 ? -13.623 8.300 12.832 1.00 80.94 102 ALA A C 1
ATOM 794 O O . ALA A 1 102 ? -14.760 8.184 13.285 1.00 80.94 102 ALA A O 1
ATOM 795 N N . LEU A 1 103 ? -12.562 7.768 13.445 1.00 85.00 103 LEU A N 1
ATOM 796 C CA . LEU A 1 103 ? -12.640 6.956 14.661 1.00 85.00 103 LEU A CA 1
ATOM 797 C C . LEU A 1 103 ? -13.151 7.759 15.860 1.00 85.00 103 LEU A C 1
ATOM 799 O O . LEU A 1 103 ? -13.936 7.247 16.657 1.00 85.00 103 LEU A O 1
ATOM 803 N N . THR A 1 104 ? -12.766 9.032 15.975 1.00 84.12 104 THR A N 1
ATOM 804 C CA . THR A 1 104 ? -13.286 9.928 17.019 1.00 84.12 104 THR A CA 1
ATOM 805 C C . THR A 1 104 ? -14.788 10.165 16.846 1.00 84.12 104 THR A C 1
ATOM 807 O O . THR A 1 104 ? -15.543 10.070 17.817 1.00 84.12 104 THR A O 1
ATOM 810 N N . GLY A 1 105 ? -15.239 10.427 15.614 1.00 84.62 105 GLY A N 1
ATOM 811 C CA . GLY A 1 105 ? -16.660 10.572 15.288 1.00 84.62 105 GLY A CA 1
ATOM 812 C C . GLY A 1 105 ? -17.453 9.293 15.562 1.00 84.62 105 GLY A C 1
ATOM 813 O O . GLY A 1 105 ? -18.479 9.333 16.240 1.00 84.62 105 GLY A O 1
ATOM 814 N N . PHE A 1 106 ? -16.927 8.148 15.125 1.00 85.25 106 PHE A N 1
ATOM 815 C CA . PHE A 1 106 ? -17.523 6.836 15.361 1.00 85.25 106 PHE A CA 1
ATOM 816 C C . PHE A 1 106 ? -17.648 6.523 16.856 1.00 85.25 106 PHE A C 1
ATOM 818 O O . PHE A 1 106 ? -18.727 6.165 17.323 1.00 85.25 106 PHE A O 1
ATOM 825 N N . ARG A 1 107 ? -16.583 6.743 17.640 1.00 85.56 107 ARG A N 1
ATOM 826 C CA . ARG A 1 107 ? -16.616 6.576 19.099 1.00 85.56 107 ARG A CA 1
ATOM 827 C C . ARG A 1 107 ? -17.710 7.433 19.729 1.00 85.56 107 ARG A C 1
ATOM 829 O O . ARG A 1 107 ? -18.440 6.938 20.580 1.00 85.56 107 ARG A O 1
ATOM 836 N N . ARG A 1 108 ? -17.826 8.704 19.330 1.00 85.38 108 ARG A N 1
ATOM 837 C CA . ARG A 1 108 ? -18.843 9.620 19.866 1.00 85.38 108 ARG A CA 1
ATOM 838 C C . ARG A 1 108 ? -20.263 9.130 19.572 1.00 85.38 108 ARG A C 1
ATOM 840 O O . ARG A 1 108 ? -21.088 9.160 20.484 1.00 85.38 108 ARG A O 1
ATOM 847 N N . SER A 1 109 ? -20.509 8.670 18.347 1.00 87.00 109 SER A N 1
ATOM 848 C CA . SER A 1 109 ? -21.792 8.101 17.921 1.00 87.00 109 SER A CA 1
ATOM 849 C C . SER A 1 109 ? -22.129 6.831 18.716 1.00 87.00 109 SER A C 1
ATOM 851 O O . SER A 1 109 ? -23.213 6.732 19.288 1.00 87.00 109 SER A O 1
ATOM 853 N N . MET A 1 110 ? -21.167 5.915 18.870 1.00 85.62 110 MET A N 1
ATOM 854 C CA . MET A 1 110 ? -21.340 4.663 19.617 1.00 85.62 110 MET A CA 1
ATOM 855 C C . MET A 1 110 ? -21.599 4.867 21.116 1.00 85.62 110 MET A C 1
ATOM 857 O O . MET A 1 110 ? -22.356 4.102 21.708 1.00 85.62 110 MET A O 1
ATOM 861 N N . THR A 1 111 ? -20.982 5.864 21.760 1.00 83.75 111 THR A N 1
ATOM 862 C CA . THR A 1 111 ? -21.113 6.053 23.218 1.00 83.75 111 THR A CA 1
ATOM 863 C C . THR A 1 111 ? -22.236 6.996 23.632 1.00 83.75 111 THR A C 1
ATOM 865 O O . THR A 1 111 ? -22.709 6.904 24.764 1.00 83.75 111 THR A O 1
ATOM 868 N N . ASN A 1 112 ? -22.679 7.903 22.757 1.00 83.56 112 ASN A N 1
ATOM 869 C CA . ASN A 1 112 ? -23.700 8.893 23.109 1.00 83.56 112 ASN A CA 1
ATOM 870 C C . ASN A 1 112 ? -24.996 8.694 22.330 1.00 83.56 112 ASN A C 1
ATOM 872 O O . ASN A 1 112 ? -26.043 8.516 22.948 1.00 83.56 112 ASN A O 1
ATOM 876 N N . ASP A 1 113 ? -24.929 8.705 21.002 1.00 86.38 113 ASP A N 1
ATOM 877 C CA . ASP A 1 113 ? -26.127 8.805 20.168 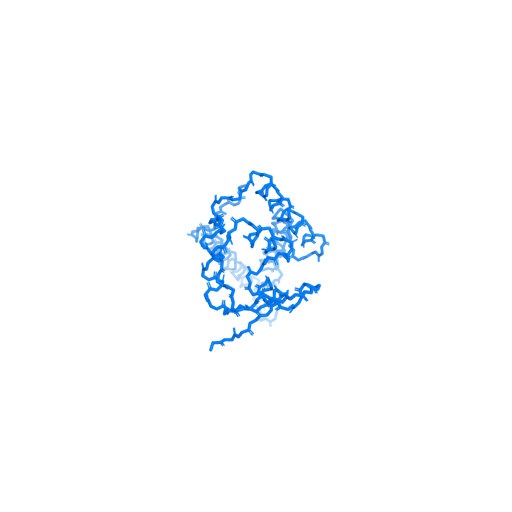1.00 86.38 113 ASP A CA 1
ATOM 878 C C . ASP A 1 113 ? -26.827 7.445 20.060 1.00 86.38 113 ASP A C 1
ATOM 880 O O . ASP A 1 113 ? -28.012 7.322 20.368 1.00 86.38 113 ASP A O 1
ATOM 884 N N . LEU A 1 114 ? -26.065 6.393 19.753 1.00 86.88 114 LEU A N 1
ATOM 885 C CA . LEU A 1 114 ? -26.589 5.046 19.539 1.00 86.88 114 LEU A CA 1
ATOM 886 C C . LEU A 1 114 ? -27.279 4.446 20.781 1.00 86.88 114 LEU A C 1
ATOM 888 O O . LEU A 1 114 ? -28.386 3.929 20.634 1.00 86.88 114 LEU A O 1
ATOM 892 N N . PRO A 1 115 ? -26.740 4.539 22.016 1.00 87.81 115 PRO A N 1
ATOM 893 C CA . PRO A 1 115 ? -27.427 4.018 23.199 1.00 87.81 115 PRO A CA 1
ATOM 894 C C . PRO A 1 115 ? -28.720 4.777 23.521 1.00 87.81 115 PRO A C 1
ATOM 896 O O . PRO A 1 115 ? -29.672 4.189 24.035 1.00 87.81 115 PRO A O 1
ATOM 899 N N . VAL A 1 116 ? -28.767 6.078 23.220 1.00 87.06 116 VAL A N 1
ATOM 900 C CA . VAL A 1 116 ? -29.953 6.915 23.435 1.00 87.06 116 VAL A CA 1
ATOM 901 C C . VAL A 1 116 ? -31.025 6.601 22.397 1.00 87.06 116 VAL A C 1
ATOM 903 O O . VAL A 1 116 ? -32.189 6.436 22.759 1.00 87.06 116 VAL A O 1
ATOM 906 N N . GLU A 1 117 ? -30.659 6.493 21.121 1.00 90.62 117 GLU A N 1
ATOM 907 C CA . GLU A 1 117 ? -31.586 6.133 20.046 1.00 90.62 117 GLU A CA 1
ATOM 908 C C . GLU A 1 117 ? -32.108 4.706 20.200 1.00 90.62 117 GLU A C 1
ATOM 910 O O . GLU A 1 117 ? -33.323 4.507 20.213 1.00 90.62 117 GLU A O 1
ATOM 915 N N . ALA A 1 118 ? -31.223 3.731 20.428 1.00 88.69 118 ALA A N 1
ATOM 916 C CA . ALA A 1 118 ? -31.611 2.353 20.721 1.00 88.69 118 ALA A CA 1
ATOM 917 C C . ALA A 1 118 ? -32.487 2.283 21.978 1.00 88.69 118 ALA A C 1
ATOM 919 O O . ALA A 1 118 ? -33.492 1.579 22.004 1.00 88.69 118 ALA A O 1
ATOM 920 N N . GLY A 1 119 ? -32.155 3.072 23.002 1.00 90.19 119 GLY A N 1
ATOM 921 C CA . GLY A 1 119 ? -32.944 3.198 24.217 1.00 90.19 119 GLY A CA 1
ATOM 922 C C . GLY A 1 119 ? -34.369 3.681 23.978 1.00 90.19 119 GLY A C 1
ATOM 923 O O . GLY A 1 119 ? -35.305 3.113 24.534 1.00 90.19 119 GLY A O 1
ATOM 924 N N . LYS A 1 120 ? -34.544 4.702 23.134 1.00 91.25 120 LYS A N 1
ATOM 925 C CA . LYS A 1 120 ? -35.868 5.204 22.740 1.00 91.25 120 LYS A CA 1
ATOM 926 C C . LYS A 1 120 ? -36.632 4.172 21.914 1.00 91.25 120 LYS A C 1
ATOM 928 O O . LYS A 1 120 ? -37.799 3.926 22.195 1.00 91.25 120 LYS A O 1
ATOM 933 N N . LEU A 1 121 ? -35.970 3.568 20.928 1.00 94.94 121 LEU A N 1
ATOM 934 C CA . LEU A 1 121 ? -36.580 2.618 19.998 1.00 94.94 121 LEU A CA 1
ATOM 935 C C . LEU A 1 121 ? -37.044 1.332 20.698 1.00 94.94 121 LEU A C 1
ATOM 937 O O . LEU A 1 121 ? -38.090 0.789 20.363 1.00 94.94 121 LEU A O 1
ATOM 941 N N . LEU A 1 122 ? -36.289 0.874 21.697 1.00 94.62 122 LEU A N 1
ATOM 942 C CA . LEU A 1 122 ? -36.569 -0.342 22.464 1.00 94.62 122 LEU A CA 1
ATOM 943 C C . LEU A 1 122 ? -37.370 -0.081 23.753 1.00 94.62 122 LEU A C 1
ATOM 945 O O . LEU A 1 122 ? -37.605 -1.010 24.521 1.00 94.62 122 LEU A O 1
ATOM 949 N N . GLY A 1 123 ? -37.764 1.169 24.024 1.00 95.19 123 GLY A N 1
ATOM 950 C CA . GLY A 1 123 ? -38.515 1.528 25.232 1.00 95.19 123 GLY A CA 1
ATOM 951 C C . GLY A 1 123 ? -37.743 1.318 26.541 1.00 95.19 123 GLY A C 1
ATOM 952 O O . GLY A 1 123 ? -38.349 1.069 27.582 1.00 95.19 123 GLY A O 1
ATOM 953 N N . LEU A 1 124 ? -36.410 1.397 26.509 1.00 94.50 124 LEU A N 1
ATOM 954 C CA . LEU A 1 124 ? -35.563 1.172 27.680 1.00 94.50 124 LEU A CA 1
ATOM 955 C C . LEU A 1 124 ? -35.668 2.323 28.682 1.00 94.50 124 LEU A C 1
ATOM 957 O O . LEU A 1 124 ? -35.679 3.502 28.313 1.00 94.50 124 LEU A O 1
ATOM 961 N N . SER A 1 125 ? -35.636 1.985 29.970 1.00 94.06 125 SER A N 1
ATOM 962 C CA . SER A 1 125 ? -35.551 2.962 31.054 1.00 94.06 125 SER A CA 1
ATOM 963 C C . SER A 1 125 ? -34.223 3.730 31.019 1.00 94.06 125 SER A C 1
ATOM 965 O O . SER A 1 125 ? -33.221 3.270 30.465 1.00 94.06 125 SER A O 1
ATOM 967 N N . ARG A 1 126 ? -34.164 4.900 31.670 1.00 89.69 126 ARG A N 1
ATOM 968 C CA . ARG A 1 126 ? -32.918 5.689 31.770 1.00 89.69 126 ARG A CA 1
ATOM 969 C C . ARG A 1 126 ? -31.770 4.905 32.410 1.00 89.69 126 ARG A C 1
ATOM 971 O O . ARG A 1 126 ? -30.616 5.110 32.050 1.00 89.69 126 ARG A O 1
ATOM 978 N N . GLU A 1 127 ? -32.077 4.022 33.354 1.00 93.38 127 GLU A N 1
ATOM 979 C CA . GLU A 1 127 ? -31.086 3.162 33.999 1.00 93.38 127 GLU A CA 1
ATOM 980 C C . GLU A 1 127 ? -30.548 2.103 33.027 1.00 93.38 127 GLU A C 1
ATOM 982 O O . GLU A 1 127 ? -29.336 1.934 32.903 1.00 93.38 127 GLU A O 1
ATOM 987 N N . GLN A 1 128 ? -31.432 1.463 32.258 1.00 92.06 128 GLN A N 1
ATOM 988 C CA . GLN A 1 128 ? -31.050 0.505 31.218 1.00 92.06 128 GLN A CA 1
ATOM 989 C C . GLN A 1 128 ? -30.219 1.168 30.111 1.00 92.06 128 GLN A C 1
ATOM 991 O O . GLN A 1 128 ? -29.225 0.598 29.672 1.00 92.06 128 GLN A O 1
ATOM 996 N N . GLN A 1 129 ? -30.558 2.398 29.717 1.00 89.94 129 GLN A N 1
ATOM 997 C CA . GLN A 1 129 ? -29.774 3.183 28.757 1.00 89.94 129 GLN A CA 1
ATOM 998 C C . GLN A 1 129 ? -28.375 3.525 29.289 1.00 89.94 129 GLN A C 1
ATOM 1000 O O . GLN A 1 129 ? -27.394 3.426 28.553 1.00 89.94 129 GLN A O 1
ATOM 1005 N N . ARG A 1 130 ? -28.252 3.878 30.579 1.00 89.50 130 ARG A N 1
ATOM 1006 C CA . ARG A 1 130 ? -26.942 4.081 31.226 1.00 89.50 130 ARG A CA 1
ATOM 1007 C C . ARG A 1 130 ? -26.114 2.798 31.232 1.00 89.50 130 ARG A C 1
ATOM 1009 O O . ARG A 1 130 ? -24.925 2.850 30.934 1.00 89.50 130 ARG A O 1
ATOM 1016 N N . LYS A 1 131 ? -26.739 1.654 31.529 1.00 91.75 131 LYS A N 1
ATOM 1017 C CA . LYS A 1 131 ? -26.071 0.347 31.511 1.00 91.75 131 LYS A CA 1
ATOM 1018 C C . LYS A 1 131 ? -25.614 -0.039 30.102 1.00 91.75 131 LYS A C 1
ATOM 1020 O O . LYS A 1 131 ? -24.478 -0.468 29.937 1.00 91.75 131 LYS A O 1
ATOM 1025 N N . LEU A 1 132 ? -26.457 0.181 29.092 1.00 89.38 132 LEU A N 1
ATOM 1026 C CA . LEU A 1 132 ? -26.119 -0.042 27.685 1.00 89.38 132 LEU A CA 1
ATOM 1027 C C . LEU A 1 132 ? -24.916 0.807 27.261 1.00 89.38 132 LEU A C 1
ATOM 1029 O O . LEU A 1 132 ? -23.971 0.283 26.682 1.00 89.38 132 LEU A O 1
ATOM 1033 N N . ARG A 1 133 ? -24.908 2.097 27.615 1.00 90.12 133 ARG A N 1
ATOM 1034 C CA . ARG A 1 133 ? -23.766 2.983 27.366 1.00 90.12 133 ARG A CA 1
ATOM 1035 C C . ARG A 1 133 ? -22.476 2.462 28.003 1.00 90.12 133 ARG A C 1
ATOM 1037 O O . ARG A 1 133 ? -21.455 2.425 27.324 1.00 90.12 133 ARG A O 1
ATOM 1044 N N . ALA A 1 134 ? -22.524 2.052 29.271 1.00 89.88 134 ALA A N 1
ATOM 1045 C CA . ALA A 1 134 ? -21.358 1.507 29.965 1.00 89.88 134 ALA A CA 1
ATOM 1046 C C . ALA A 1 134 ? -20.823 0.243 29.266 1.00 89.88 134 ALA A C 1
ATOM 1048 O O . ALA A 1 134 ? -19.626 0.144 29.015 1.00 89.88 134 ALA A O 1
ATOM 1049 N N . MET A 1 135 ? -21.711 -0.669 28.850 1.00 91.06 135 MET A N 1
ATOM 1050 C CA . MET A 1 135 ? -21.323 -1.862 28.086 1.00 91.06 135 MET A CA 1
ATOM 1051 C C . MET A 1 135 ? -20.651 -1.508 26.754 1.00 91.06 135 MET A C 1
ATOM 1053 O O . MET A 1 135 ? -19.647 -2.120 26.394 1.00 91.06 135 MET A O 1
ATOM 1057 N N . THR A 1 136 ? -21.162 -0.506 26.033 1.00 89.38 136 THR A N 1
ATOM 1058 C CA . THR A 1 136 ? -20.545 -0.044 24.782 1.00 89.38 136 THR A CA 1
ATOM 1059 C C . THR A 1 136 ? -19.170 0.584 25.020 1.00 89.38 136 THR A C 1
ATOM 1061 O O . THR A 1 136 ? -18.240 0.337 24.254 1.00 89.38 136 THR A O 1
ATOM 1064 N N . GLU A 1 137 ? -19.009 1.374 26.084 1.00 89.19 137 GLU A N 1
ATOM 1065 C CA . GLU A 1 137 ? -17.720 1.963 26.467 1.00 89.19 137 GLU A CA 1
ATOM 1066 C C . GLU A 1 137 ? -16.686 0.894 26.858 1.00 89.19 137 GLU A C 1
ATOM 1068 O O . GLU A 1 137 ? -15.512 1.010 26.497 1.00 89.19 137 GLU A O 1
ATOM 1073 N N . ASP A 1 138 ? -17.111 -0.165 27.545 1.00 88.94 138 ASP A N 1
ATOM 1074 C CA . ASP A 1 138 ? -16.244 -1.280 27.929 1.00 88.94 138 ASP A CA 1
ATOM 1075 C C . ASP A 1 138 ? -15.842 -2.136 26.721 1.00 88.94 138 ASP A C 1
ATOM 1077 O O . ASP A 1 138 ? -14.662 -2.452 26.559 1.00 88.94 138 ASP A O 1
ATOM 1081 N N . ALA A 1 139 ? -16.779 -2.424 25.811 1.00 87.12 139 ALA A N 1
ATOM 1082 C CA . ALA A 1 139 ? -16.486 -3.119 24.558 1.00 87.12 139 ALA A CA 1
ATOM 1083 C C . ALA A 1 139 ? -15.508 -2.324 23.673 1.00 87.12 139 ALA A C 1
ATOM 1085 O O . ALA A 1 139 ? -14.574 -2.896 23.111 1.00 87.12 139 ALA A O 1
ATOM 1086 N N . LEU A 1 140 ? -15.668 -0.997 23.592 1.00 84.75 140 LEU A N 1
ATOM 1087 C CA . LEU A 1 140 ? -14.736 -0.123 22.872 1.00 84.75 140 LEU A CA 1
ATOM 1088 C C . LEU A 1 140 ? -13.339 -0.130 23.501 1.00 84.75 140 LEU A C 1
ATOM 1090 O O . LEU A 1 140 ? -12.348 -0.187 22.775 1.00 84.75 140 LEU A O 1
ATOM 1094 N N . ARG A 1 141 ? -13.239 -0.099 24.836 1.00 84.19 141 ARG A N 1
ATOM 1095 C CA . ARG A 1 141 ? -11.947 -0.209 25.530 1.00 84.19 141 ARG A CA 1
ATOM 1096 C C . ARG A 1 141 ? -11.267 -1.547 25.258 1.00 84.19 141 ARG A C 1
ATOM 1098 O O . ARG A 1 141 ? -10.077 -1.556 24.955 1.00 84.19 141 ARG A O 1
ATOM 1105 N N . ALA A 1 142 ? -12.013 -2.648 25.309 1.00 84.56 142 ALA A N 1
ATOM 1106 C CA . ALA A 1 142 ? -11.492 -3.976 24.996 1.00 84.56 142 ALA A CA 1
ATOM 1107 C C . ALA A 1 142 ? -11.016 -4.080 23.538 1.00 84.56 142 ALA A C 1
ATOM 1109 O O . ALA A 1 142 ? -9.939 -4.612 23.280 1.00 84.56 142 ALA A O 1
ATOM 1110 N N . PHE A 1 143 ? -11.770 -3.513 22.592 1.00 82.69 143 PHE A N 1
ATOM 1111 C CA . PHE A 1 143 ? -11.385 -3.462 21.182 1.00 82.69 143 PHE A CA 1
ATOM 1112 C C . PHE A 1 143 ? -10.081 -2.681 20.962 1.00 82.69 143 PHE A C 1
ATOM 1114 O O . PHE A 1 143 ? -9.171 -3.183 20.308 1.00 82.69 143 PHE A O 1
ATOM 1121 N N . VAL A 1 144 ? -9.954 -1.485 21.549 1.00 79.75 144 VAL A N 1
ATOM 1122 C CA . VAL A 1 144 ? -8.726 -0.674 21.452 1.00 79.75 144 VAL A CA 1
ATOM 1123 C C . VAL A 1 144 ? -7.534 -1.400 22.079 1.00 79.75 144 VAL A C 1
ATOM 1125 O O . VAL A 1 144 ? -6.466 -1.448 21.475 1.00 79.75 144 VAL A O 1
ATOM 1128 N N . ALA A 1 145 ? -7.710 -2.025 23.246 1.00 78.50 145 ALA A N 1
ATOM 1129 C CA . ALA A 1 145 ? -6.663 -2.837 23.865 1.00 78.50 145 ALA A CA 1
ATOM 1130 C C . ALA A 1 145 ? -6.247 -4.027 22.974 1.00 78.50 145 ALA A C 1
ATOM 1132 O O . ALA A 1 145 ? -5.059 -4.319 22.854 1.00 78.50 145 ALA A O 1
ATOM 1133 N N . GLY A 1 146 ? -7.208 -4.672 22.302 1.00 81.81 146 GLY A N 1
ATOM 1134 C CA . GLY A 1 146 ? -6.950 -5.736 21.329 1.00 81.81 146 GLY A CA 1
ATOM 1135 C C . GLY A 1 146 ? -6.163 -5.262 20.103 1.00 81.81 146 GLY A C 1
ATOM 1136 O O . GLY A 1 146 ? -5.259 -5.966 19.660 1.00 81.81 146 GLY A O 1
ATOM 1137 N N . LEU A 1 147 ? -6.443 -4.056 19.595 1.00 74.19 147 LEU A N 1
ATOM 1138 C CA . LEU A 1 147 ? -5.677 -3.451 18.496 1.00 74.19 147 LEU A CA 1
ATOM 1139 C C . LEU A 1 147 ? -4.225 -3.145 18.889 1.00 74.19 147 LEU A C 1
ATOM 1141 O O . LEU A 1 147 ? -3.318 -3.357 18.089 1.00 74.19 147 LEU A O 1
ATOM 1145 N N . HIS A 1 148 ? -3.981 -2.689 20.121 1.00 68.81 148 HIS A N 1
ATOM 1146 C CA . HIS A 1 148 ? -2.610 -2.520 20.618 1.00 68.81 148 HIS A CA 1
ATOM 1147 C C . HIS A 1 148 ? -1.876 -3.864 20.731 1.00 68.81 148 HIS A C 1
ATOM 1149 O O . HIS A 1 148 ? -0.695 -3.960 20.407 1.00 68.81 148 HIS A O 1
ATOM 1155 N N . ALA A 1 149 ? -2.577 -4.923 21.143 1.00 76.19 149 ALA A N 1
ATOM 1156 C CA . ALA A 1 149 ? -2.005 -6.261 21.256 1.00 76.19 149 ALA A CA 1
ATOM 1157 C C . ALA A 1 149 ? -1.756 -6.945 19.897 1.00 76.19 149 ALA A C 1
ATOM 1159 O O . ALA A 1 149 ? -0.924 -7.846 19.821 1.00 76.19 149 ALA A O 1
ATOM 1160 N N . SER A 1 150 ? -2.432 -6.529 18.817 1.00 72.62 150 SER A N 1
ATOM 1161 C CA . SER A 1 150 ? -2.271 -7.137 17.488 1.00 72.62 150 SER A CA 1
ATOM 1162 C C . SER A 1 150 ? -0.973 -6.748 16.770 1.00 72.62 150 SER A C 1
ATOM 1164 O O . SER A 1 150 ? -0.758 -7.177 15.639 1.00 72.62 150 SER A O 1
ATOM 1166 N N . GLY A 1 151 ? -0.110 -5.937 17.392 1.00 53.16 151 GLY A N 1
ATOM 1167 C CA . GLY A 1 151 ? 1.207 -5.608 16.847 1.00 53.16 151 GLY A CA 1
ATOM 1168 C C . GLY A 1 151 ? 1.168 -4.725 15.600 1.00 53.16 151 GLY A C 1
ATOM 1169 O O . GLY A 1 151 ? 2.135 -4.715 14.840 1.00 53.16 151 GLY A O 1
ATOM 1170 N N . LEU A 1 152 ? 0.075 -3.979 15.379 1.00 55.59 152 LEU A N 1
ATOM 1171 C CA . LEU A 1 152 ? 0.122 -2.848 14.455 1.00 55.59 152 LEU A CA 1
ATOM 1172 C C . LEU A 1 152 ? 1.151 -1.873 15.039 1.00 55.59 152 LEU A C 1
ATOM 1174 O O . LEU A 1 152 ? 0.941 -1.413 16.162 1.00 55.59 152 LEU A O 1
ATOM 1178 N N . PRO A 1 153 ? 2.283 -1.628 14.356 1.00 48.62 153 PRO A N 1
ATOM 1179 C CA . PRO A 1 153 ? 3.338 -0.802 14.915 1.00 48.62 153 PRO A CA 1
ATOM 1180 C C . PRO A 1 153 ? 2.751 0.566 15.245 1.00 48.62 153 PRO A C 1
ATOM 1182 O O . PRO A 1 153 ? 2.038 1.141 14.415 1.00 48.62 153 PRO A O 1
ATOM 1185 N N . ASP A 1 154 ? 3.035 1.063 16.454 1.00 46.50 154 ASP A N 1
ATOM 1186 C CA . ASP A 1 154 ? 2.820 2.464 16.795 1.00 46.50 154 ASP A CA 1
ATOM 1187 C C . ASP A 1 154 ? 3.469 3.270 15.680 1.00 46.50 154 ASP A C 1
ATOM 1189 O O . ASP A 1 154 ? 4.690 3.277 15.524 1.00 46.50 154 ASP A O 1
ATOM 1193 N N . ALA A 1 155 ? 2.640 3.859 14.826 1.00 41.00 155 ALA A N 1
ATOM 1194 C CA . ALA A 1 155 ? 3.124 4.693 13.757 1.00 41.00 155 ALA A CA 1
ATOM 1195 C C . ALA A 1 155 ? 3.625 5.972 14.439 1.00 41.00 155 ALA A C 1
ATOM 1197 O O . ALA A 1 155 ? 2.838 6.884 14.697 1.00 41.00 155 ALA A O 1
ATOM 1198 N N . SER A 1 156 ? 4.895 5.990 14.826 1.00 34.94 156 SER A N 1
ATOM 1199 C CA . SER A 1 156 ? 5.633 7.186 15.222 1.00 34.94 156 SER A CA 1
ATOM 1200 C C . SER A 1 156 ? 6.103 7.973 14.007 1.00 34.94 156 SER A C 1
ATOM 1202 O O . SER A 1 156 ? 6.216 7.382 12.907 1.00 34.94 156 SER A O 1
#

Foldseek 3Di:
DDKDWLVVLCVVLVHDSVVVVVVCVVDVPQAWPDDDPDPRGRTIGDNVSNSVVVVVVDDPPVDDDPVRVVVVVVVVVVVVVVCVVVVVDPDPVVVVVVVVVVVVVVLCCQQPVVLVVVCVVVVHDPVVSVVSSVVSVVVVVVVVVVVVVVCPDPPD

Radius of gyration: 32.52 Å; chains: 1; bounding box: 70×37×82 Å

Organism: NCBI:txid2820811

Sequence (156 aa):
MPIVNKRELAAAAGIAKATLDAKLAEDPDFPVLRRGIGRGDGWQFDREEALARLAELMPSREEFSRTQQFMALRVLRMERQTAVEVGALLPAEEARTALVRALTGFRRSMTNDLPVEAGKLLGLSREQQRKLRAMTEDALRAFVAGLHASGLPDAS

InterPro domains:
  IPR036388 Winged helix-like DNA-binding domain superfamily [G3DSA:1.10.10.10] (3-67)